Protein AF-A0A1Z8V3U0-F1 (afdb_monomer)

Radius of gyration: 18.72 Å; Cα contacts (8 Å, |Δi|>4): 314; chains: 1; bounding box: 49×32×49 Å

Nearest PDB structures (foldseek):
  6brd-assembly3_C  TM=8.486E-01  e=7.816E-11  Streptomyces venezuelae ATCC 10712
  6brd-assembly1_A  TM=8.375E-01  e=6.078E-11  Streptomyces venezuelae ATCC 10712
  5xgv-assembly1_B-2  TM=8.083E-01  e=6.473E-11  Streptomyces rugosporus
  6bza-assembly4_D  TM=8.066E-01  e=1.561E-10  Pseudomonas protegens Pf-5
  5vqb-assembly3_C  TM=7.905E-01  e=2.749E-10  Streptomyces venezuelae ATCC 10712

Sequence (160 aa):
MSNQRERIRDVLIVGSGAAGGAAAVHLAAAGHDVLLLERDAEQRIKPCGGGMAASVQQWFPFSLEPAVEQVIRRVDFSWCLEDPVIANLPGDAPFWIVRREALDQLLAEQAMNAGAERLMGLEVNSIRRSGDVWDVTATDGRRWQAKAVVIADGSGSPWP

Mean predicted aligned error: 5.41 Å

Secondary structure (DSSP, 8-state):
------PPEEEEEE--SHHHHHHHHHHHHTT--EEEE-S-SSPPPP----EEEGGGGGG-SS--GGGEEEEESEEEEEETTEEEEEEE--SS-PEEEE-HHHHHHHHHHHHHHTT-EEE-S--EEEEEEETTEEEEEETTS-EEEEEEEEE---TT----

Structure (mmCIF, N/CA/C/O backbone):
data_AF-A0A1Z8V3U0-F1
#
_entry.id   AF-A0A1Z8V3U0-F1
#
loop_
_atom_site.group_PDB
_atom_site.id
_atom_site.type_symbol
_atom_site.label_atom_id
_atom_site.label_alt_id
_atom_site.label_comp_id
_atom_site.label_asym_id
_atom_site.label_entity_id
_atom_site.label_seq_id
_atom_site.pdbx_PDB_ins_code
_atom_site.Cartn_x
_atom_site.Cartn_y
_atom_site.Cartn_z
_atom_site.occupancy
_atom_site.B_iso_or_equiv
_atom_site.auth_seq_id
_atom_site.auth_comp_id
_atom_site.auth_asym_id
_atom_site.auth_atom_id
_atom_site.pdbx_PDB_model_num
ATOM 1 N N . MET A 1 1 ? -17.510 19.767 20.436 1.00 36.50 1 MET A N 1
ATOM 2 C CA . MET A 1 1 ? -16.627 18.588 20.560 1.00 36.50 1 MET A CA 1
ATOM 3 C C . MET A 1 1 ? -17.446 17.379 20.146 1.00 36.50 1 MET A C 1
ATOM 5 O O . MET A 1 1 ? -18.257 16.906 20.930 1.00 36.50 1 MET A O 1
ATOM 9 N N . SER A 1 2 ? -17.390 17.021 18.860 1.00 36.19 2 SER A N 1
ATOM 10 C CA . SER A 1 2 ? -18.298 16.025 18.283 1.00 36.19 2 SER A CA 1
ATOM 11 C C . SER A 1 2 ? -17.866 14.621 18.689 1.00 36.19 2 SER A C 1
ATOM 13 O O . SER A 1 2 ? -16.734 14.214 18.446 1.00 36.19 2 SER A O 1
ATOM 15 N N . ASN A 1 3 ? -18.791 13.919 19.330 1.00 38.69 3 ASN A N 1
ATOM 16 C CA . ASN A 1 3 ? -18.695 12.547 19.793 1.00 38.69 3 ASN A CA 1
ATOM 17 C C . ASN A 1 3 ? -18.759 11.599 18.577 1.00 38.69 3 ASN A C 1
ATOM 19 O O . ASN A 1 3 ? -19.816 11.042 18.278 1.00 38.69 3 ASN A O 1
ATOM 23 N N . GLN A 1 4 ? -17.661 11.458 17.823 1.00 47.00 4 GLN A N 1
ATOM 24 C CA . GLN A 1 4 ? -17.529 10.360 16.864 1.00 47.00 4 GLN A CA 1
ATOM 25 C C . GLN A 1 4 ? -17.371 9.075 17.677 1.00 47.00 4 GLN A C 1
ATOM 27 O O . GLN A 1 4 ? -16.279 8.752 18.130 1.00 47.00 4 GLN A O 1
ATOM 32 N N . ARG A 1 5 ? -18.481 8.366 17.910 1.00 48.06 5 ARG A N 1
ATOM 33 C CA . ARG A 1 5 ? -18.441 6.975 18.376 1.00 48.06 5 ARG A CA 1
ATOM 34 C C . ARG A 1 5 ? -17.442 6.221 17.497 1.00 48.06 5 ARG A C 1
ATOM 36 O O . ARG A 1 5 ? -17.606 6.227 16.278 1.00 48.06 5 ARG A O 1
ATOM 43 N N . GLU A 1 6 ? -16.427 5.627 18.117 1.00 65.94 6 GLU A N 1
ATOM 44 C CA . GLU A 1 6 ? -15.419 4.779 17.475 1.00 65.94 6 GLU A CA 1
ATOM 45 C C . GLU A 1 6 ? -16.144 3.637 16.740 1.00 65.94 6 GLU A C 1
ATOM 47 O O . GLU A 1 6 ? -16.531 2.630 17.329 1.00 65.94 6 GLU A O 1
ATOM 52 N N . ARG A 1 7 ? -16.440 3.834 15.449 1.00 87.69 7 ARG A N 1
ATOM 53 C CA . ARG A 1 7 ? -17.009 2.792 14.594 1.00 87.69 7 ARG A CA 1
ATOM 54 C C . ARG A 1 7 ? -15.910 1.768 14.337 1.00 87.69 7 ARG A C 1
ATOM 56 O O . ARG A 1 7 ? -14.849 2.128 13.832 1.00 87.69 7 ARG A O 1
ATOM 63 N N . ILE A 1 8 ? -16.188 0.508 14.656 1.00 9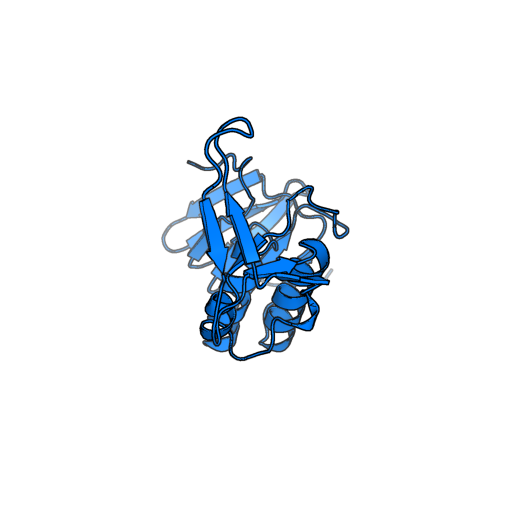5.75 8 ILE A N 1
ATOM 64 C CA . ILE A 1 8 ? -15.298 -0.610 14.339 1.00 95.75 8 ILE A CA 1
ATOM 65 C C . ILE A 1 8 ? -15.279 -0.776 12.817 1.00 95.75 8 ILE A C 1
ATOM 67 O O . ILE A 1 8 ? -16.326 -1.013 12.213 1.00 95.75 8 ILE A O 1
ATOM 71 N N . ARG A 1 9 ? -14.098 -0.638 12.210 1.00 97.44 9 ARG A N 1
ATOM 72 C CA . ARG A 1 9 ? -13.871 -0.855 10.774 1.00 97.44 9 ARG A CA 1
ATOM 73 C C . ARG A 1 9 ? -13.867 -2.348 10.455 1.00 97.44 9 ARG A C 1
ATOM 75 O O . ARG A 1 9 ? -13.550 -3.174 11.315 1.00 97.44 9 ARG A O 1
ATOM 82 N N . ASP A 1 10 ? -14.155 -2.711 9.211 1.00 98.25 10 ASP A N 1
ATOM 83 C CA . ASP A 1 10 ? -13.941 -4.092 8.779 1.00 98.25 10 ASP A CA 1
ATOM 84 C C . ASP A 1 10 ? -12.442 -4.374 8.660 1.00 98.25 10 ASP A C 1
ATOM 86 O O . ASP A 1 10 ? -11.955 -5.351 9.233 1.00 98.25 10 ASP A O 1
ATOM 90 N N . VAL A 1 11 ? -11.700 -3.481 7.995 1.00 98.56 11 VAL A N 1
ATOM 91 C CA . VAL A 1 11 ? -10.250 -3.613 7.827 1.00 98.56 11 VAL A CA 1
ATOM 92 C C . VAL A 1 11 ? -9.540 -2.282 8.052 1.00 98.56 11 VAL A C 1
ATOM 94 O O . VAL A 1 11 ? -9.904 -1.257 7.478 1.00 98.56 11 VAL A O 1
ATOM 97 N N . LEU A 1 12 ? -8.481 -2.312 8.860 1.00 98.50 12 LEU A N 1
ATOM 98 C CA . LEU A 1 12 ? -7.519 -1.220 8.968 1.00 98.50 12 LEU A CA 1
ATOM 99 C C . LEU A 1 12 ? -6.202 -1.632 8.309 1.00 98.50 12 LEU A C 1
ATOM 101 O O . LEU A 1 12 ? -5.698 -2.726 8.544 1.00 98.50 12 LEU A O 1
ATOM 105 N N . ILE A 1 13 ? -5.636 -0.760 7.485 1.00 98.62 13 ILE A N 1
ATOM 106 C CA . ILE A 1 13 ? -4.394 -1.004 6.752 1.00 98.62 13 ILE A CA 1
ATOM 107 C C . ILE A 1 13 ? -3.341 -0.014 7.245 1.00 98.62 13 ILE A C 1
ATOM 109 O O . ILE A 1 13 ? -3.558 1.196 7.205 1.00 98.62 13 ILE A O 1
ATOM 113 N N . VAL A 1 14 ? -2.203 -0.519 7.716 1.00 98.06 14 VAL A N 1
ATOM 114 C CA . VAL A 1 14 ? -1.068 0.306 8.148 1.00 98.06 14 VAL A CA 1
ATOM 115 C C . VAL A 1 14 ? -0.079 0.412 6.991 1.00 98.06 14 VAL A C 1
ATOM 117 O O . VAL A 1 14 ? 0.536 -0.582 6.618 1.00 98.06 14 VAL A O 1
ATOM 120 N N . GLY A 1 15 ? 0.069 1.612 6.437 1.00 96.69 15 GLY A N 1
ATOM 121 C CA . GLY A 1 15 ? 0.853 1.926 5.243 1.00 96.69 15 GLY A CA 1
ATOM 122 C C . GLY A 1 15 ? -0.009 2.039 3.983 1.00 96.69 15 GLY A C 1
ATOM 123 O O . GLY A 1 15 ? -0.816 1.161 3.684 1.00 96.69 15 GLY A O 1
ATOM 124 N N . SER A 1 16 ? 0.186 3.108 3.204 1.00 95.62 16 SER A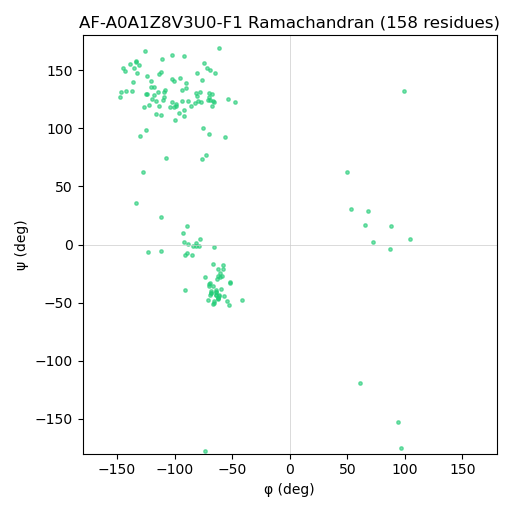 N 1
ATOM 125 C CA . SER A 1 16 ? -0.522 3.355 1.938 1.00 95.62 16 SER A CA 1
ATOM 126 C C . SER A 1 16 ? 0.387 3.271 0.706 1.00 95.62 16 SER A C 1
ATOM 128 O O . SER A 1 16 ? 0.093 3.868 -0.327 1.00 95.62 16 SER A O 1
ATOM 130 N N . GLY A 1 17 ? 1.513 2.557 0.800 1.00 94.06 17 GLY A N 1
ATOM 131 C CA . GLY A 1 17 ? 2.332 2.221 -0.371 1.00 94.06 17 GLY A CA 1
ATOM 132 C C . GLY A 1 17 ? 1.686 1.143 -1.248 1.00 94.06 17 GLY A C 1
ATOM 133 O O . GLY A 1 17 ? 0.612 0.653 -0.923 1.00 94.06 17 GLY A O 1
ATOM 134 N N . ALA A 1 18 ? 2.362 0.710 -2.316 1.00 94.25 18 ALA A N 1
ATOM 135 C CA . ALA A 1 18 ? 1.843 -0.266 -3.285 1.00 94.25 18 ALA A CA 1
ATOM 136 C C . ALA A 1 18 ? 1.071 -1.460 -2.682 1.00 94.25 18 ALA A C 1
ATOM 138 O O . ALA A 1 18 ? -0.033 -1.751 -3.129 1.00 94.25 18 ALA A O 1
ATOM 139 N N . ALA A 1 19 ? 1.608 -2.118 -1.647 1.00 95.75 19 ALA A N 1
ATOM 140 C CA . ALA A 1 19 ? 0.934 -3.246 -0.998 1.00 95.75 19 ALA A CA 1
ATOM 141 C C . ALA A 1 19 ? -0.366 -2.831 -0.282 1.00 95.75 19 ALA A C 1
ATOM 143 O O . ALA A 1 19 ? -1.410 -3.443 -0.496 1.00 95.75 19 ALA A O 1
ATOM 144 N N . GLY A 1 20 ? -0.318 -1.771 0.531 1.00 97.69 20 GLY A N 1
ATOM 145 C CA . GLY A 1 20 ? -1.483 -1.274 1.265 1.00 97.69 20 GLY A CA 1
ATOM 146 C C . GLY A 1 20 ? -2.541 -0.655 0.351 1.00 97.69 20 GLY A C 1
ATOM 147 O O . GLY A 1 20 ? -3.727 -0.922 0.516 1.00 97.69 20 GLY A O 1
ATOM 148 N N . GLY A 1 21 ? -2.116 0.098 -0.666 1.00 97.31 21 GLY A N 1
ATOM 149 C CA . GLY A 1 21 ? -2.990 0.655 -1.696 1.00 97.31 21 GLY A CA 1
ATOM 150 C C . GLY A 1 21 ? -3.691 -0.435 -2.508 1.00 97.31 21 GLY A C 1
ATOM 151 O O . GLY A 1 21 ? -4.906 -0.381 -2.668 1.00 97.31 21 GLY A O 1
ATOM 152 N N . ALA A 1 22 ? -2.962 -1.465 -2.951 1.00 97.81 22 ALA A N 1
ATOM 153 C CA . ALA A 1 22 ? -3.563 -2.602 -3.646 1.00 97.81 22 ALA A CA 1
ATOM 154 C C . ALA A 1 22 ? -4.565 -3.354 -2.753 1.00 97.81 22 ALA A C 1
ATOM 156 O O . ALA A 1 22 ? -5.691 -3.610 -3.176 1.00 97.81 22 ALA A O 1
ATOM 157 N N . ALA A 1 23 ? -4.200 -3.649 -1.500 1.00 98.38 23 ALA A N 1
ATOM 158 C CA . ALA A 1 23 ? -5.115 -4.277 -0.548 1.00 98.38 23 ALA A CA 1
ATOM 159 C C . ALA A 1 23 ? -6.388 -3.439 -0.353 1.00 98.38 23 ALA A C 1
ATOM 161 O O . ALA A 1 23 ? -7.494 -3.976 -0.401 1.00 98.38 23 ALA A O 1
ATOM 162 N N . ALA A 1 24 ? -6.246 -2.122 -0.198 1.00 98.44 24 ALA A N 1
ATOM 163 C CA . ALA A 1 24 ? -7.376 -1.225 -0.017 1.00 98.44 24 ALA A CA 1
ATOM 164 C C . ALA A 1 24 ? -8.299 -1.169 -1.233 1.00 98.44 24 ALA A C 1
ATOM 166 O O . ALA A 1 24 ? -9.511 -1.227 -1.057 1.00 98.44 24 ALA A O 1
ATOM 167 N N . VAL A 1 25 ? -7.743 -1.104 -2.448 1.00 98.00 25 VAL A N 1
ATOM 168 C CA . VAL A 1 25 ? -8.511 -1.165 -3.701 1.00 98.00 25 VAL A CA 1
ATOM 169 C C . VAL A 1 25 ? -9.417 -2.390 -3.709 1.00 98.00 25 VAL A C 1
ATOM 171 O O . VAL A 1 25 ? -10.619 -2.268 -3.928 1.00 98.00 25 VAL A O 1
ATOM 174 N N . HIS A 1 26 ? -8.854 -3.569 -3.445 1.00 98.06 26 HIS A N 1
ATOM 175 C CA . HIS A 1 26 ? -9.605 -4.818 -3.511 1.00 98.06 26 HIS A CA 1
ATOM 176 C C . HIS A 1 26 ? -10.640 -4.945 -2.396 1.00 98.06 26 HIS A C 1
ATOM 178 O O . HIS A 1 26 ? -11.772 -5.352 -2.654 1.00 98.06 26 HIS A O 1
ATOM 184 N N . LEU A 1 27 ? -10.274 -4.580 -1.167 1.00 98.44 27 LEU A N 1
ATOM 185 C CA . LEU A 1 27 ? -11.172 -4.668 -0.019 1.00 98.44 27 LEU A CA 1
ATOM 186 C C . LEU A 1 27 ? -12.330 -3.667 -0.122 1.00 98.44 27 LEU A C 1
ATOM 188 O O . LEU A 1 27 ? -13.474 -4.036 0.133 1.00 98.44 27 LEU A O 1
ATOM 192 N N . ALA A 1 28 ? -12.058 -2.433 -0.547 1.00 98.06 28 ALA A N 1
ATOM 193 C CA . ALA A 1 28 ? -13.093 -1.423 -0.743 1.00 98.06 28 ALA A CA 1
ATOM 194 C C . ALA A 1 28 ? -14.012 -1.785 -1.919 1.00 98.06 28 ALA A C 1
ATOM 196 O O . ALA A 1 28 ? -15.230 -1.721 -1.781 1.00 98.06 28 ALA A O 1
ATOM 197 N N . ALA A 1 29 ? -13.461 -2.276 -3.037 1.00 96.31 29 ALA A N 1
ATOM 198 C CA . ALA A 1 29 ? -14.262 -2.756 -4.167 1.00 96.31 29 ALA A CA 1
ATOM 199 C C . ALA A 1 29 ? -15.154 -3.961 -3.808 1.00 96.31 29 ALA A C 1
ATOM 201 O O . ALA A 1 29 ? -16.216 -4.138 -4.400 1.00 96.31 29 ALA A O 1
ATOM 202 N N . ALA A 1 30 ? -14.753 -4.769 -2.821 1.00 97.44 30 ALA A N 1
ATOM 203 C CA . ALA A 1 30 ? -15.573 -5.841 -2.258 1.00 97.44 30 ALA A CA 1
ATOM 204 C C . ALA A 1 30 ?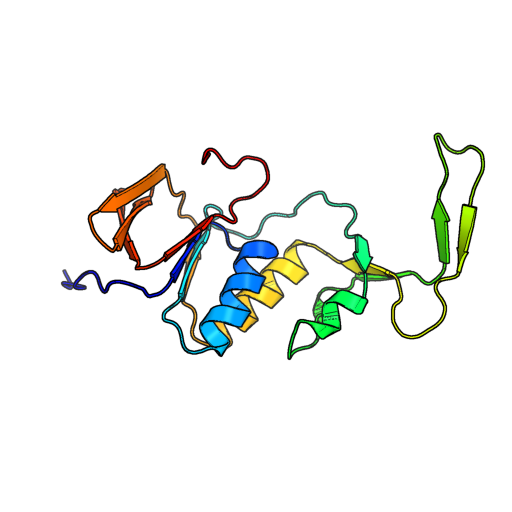 -16.644 -5.348 -1.258 1.00 97.44 30 ALA A C 1
ATOM 206 O O . ALA A 1 30 ? -17.427 -6.153 -0.756 1.00 97.44 30 ALA A O 1
ATOM 207 N N . GLY A 1 31 ? -16.707 -4.041 -0.979 1.00 97.62 31 GLY A N 1
ATOM 208 C CA . GLY A 1 31 ? -17.713 -3.416 -0.119 1.00 97.62 31 GLY A CA 1
ATOM 209 C C . GLY A 1 31 ? -17.363 -3.373 1.371 1.00 97.62 31 GLY A C 1
ATOM 210 O O . GLY A 1 31 ? -18.259 -3.157 2.186 1.00 97.62 31 GLY A O 1
ATOM 211 N N . HIS A 1 32 ? -16.099 -3.588 1.748 1.00 98.44 32 HIS A N 1
ATOM 212 C CA . HIS A 1 32 ? -15.662 -3.494 3.145 1.00 98.44 32 HIS A CA 1
ATOM 213 C C . HIS A 1 32 ? -15.423 -2.042 3.589 1.00 98.44 32 HIS A C 1
ATOM 215 O O . HIS A 1 32 ? -14.952 -1.215 2.808 1.00 98.44 32 HIS A O 1
ATOM 221 N N . ASP A 1 33 ? -15.675 -1.743 4.870 1.00 98.19 33 ASP A N 1
ATOM 222 C CA . ASP A 1 33 ? -15.270 -0.470 5.489 1.00 98.19 33 ASP A CA 1
ATOM 223 C C . ASP A 1 33 ? -13.754 -0.476 5.763 1.00 98.19 33 ASP A C 1
ATOM 225 O O . ASP A 1 33 ? -13.288 -1.091 6.732 1.00 98.19 33 ASP A O 1
ATOM 229 N N . VAL A 1 34 ? -12.994 0.185 4.882 1.00 98.62 34 VAL A N 1
ATOM 230 C CA . VAL A 1 34 ? -11.523 0.194 4.868 1.00 98.62 34 VAL A CA 1
ATOM 231 C C . VAL A 1 34 ? -10.967 1.548 5.304 1.00 98.62 34 VAL A C 1
ATOM 233 O O . VAL A 1 34 ? -11.331 2.589 4.756 1.00 98.62 34 VAL A O 1
ATOM 236 N N . LEU A 1 35 ? -10.011 1.522 6.235 1.00 98.31 35 LEU A N 1
ATOM 237 C CA . LEU A 1 35 ? -9.233 2.689 6.655 1.00 98.31 35 LEU A CA 1
ATOM 238 C C . LEU A 1 35 ? -7.732 2.450 6.446 1.00 98.31 35 LEU A C 1
ATOM 240 O O . LEU A 1 35 ? -7.169 1.552 7.068 1.00 98.31 35 LEU A O 1
ATOM 244 N N . LEU A 1 36 ? -7.071 3.275 5.631 1.00 98.19 36 LEU A N 1
ATOM 245 C CA . LEU A 1 36 ? -5.610 3.315 5.523 1.00 98.19 36 LEU A CA 1
ATOM 246 C C . LEU A 1 36 ? -5.019 4.378 6.455 1.00 98.19 36 LEU A C 1
ATOM 248 O O . LEU A 1 36 ? -5.457 5.531 6.439 1.00 98.19 36 LEU A O 1
ATOM 252 N N . LEU A 1 37 ? -3.975 4.009 7.194 1.00 97.75 37 LEU A N 1
ATOM 253 C CA . LEU A 1 37 ? -3.154 4.917 7.993 1.00 97.75 37 LEU A CA 1
ATOM 254 C C . LEU A 1 37 ? -1.744 4.986 7.402 1.00 97.75 37 LEU A C 1
ATOM 256 O O . LEU A 1 37 ? -1.053 3.973 7.345 1.00 97.75 37 LEU A O 1
ATOM 260 N N . GLU A 1 38 ? -1.309 6.166 6.974 1.00 96.38 38 GLU A N 1
ATOM 261 C CA . GLU A 1 38 ? 0.029 6.404 6.427 1.00 96.38 38 GLU A CA 1
ATOM 262 C C . GLU A 1 38 ? 0.821 7.328 7.351 1.00 96.38 38 GLU A C 1
ATOM 264 O O . GLU A 1 38 ? 0.323 8.384 7.745 1.00 96.38 38 GLU A O 1
ATOM 269 N N . ARG A 1 39 ? 2.060 6.942 7.682 1.00 95.62 39 ARG A N 1
ATOM 270 C CA . ARG A 1 39 ? 2.928 7.707 8.586 1.00 95.62 39 ARG A CA 1
ATOM 271 C C . ARG A 1 39 ? 3.383 9.015 7.958 1.00 95.62 39 ARG A C 1
ATOM 273 O O . ARG A 1 39 ? 3.557 10.008 8.658 1.00 95.62 39 ARG A O 1
ATOM 280 N N . ASP A 1 40 ? 3.559 9.016 6.644 1.00 93.31 40 ASP A N 1
ATOM 281 C CA . ASP A 1 40 ? 4.029 10.181 5.918 1.00 93.31 40 ASP A CA 1
ATOM 282 C C . ASP A 1 40 ? 2.897 11.189 5.735 1.00 93.31 40 ASP A C 1
ATOM 284 O O . ASP A 1 40 ? 1.787 10.836 5.344 1.00 93.31 40 ASP A O 1
ATOM 288 N N . ALA A 1 41 ? 3.156 12.460 6.046 1.00 91.88 41 ALA A N 1
ATOM 289 C CA . ALA A 1 41 ? 2.183 13.534 5.827 1.00 91.88 41 ALA A CA 1
ATOM 290 C C . ALA A 1 41 ? 2.048 13.889 4.338 1.00 91.88 41 ALA A C 1
ATOM 292 O O . ALA A 1 41 ? 0.990 14.320 3.885 1.00 91.88 41 ALA A O 1
ATOM 293 N N . GLU A 1 42 ? 3.123 13.673 3.584 1.00 87.31 42 GLU A N 1
ATOM 294 C CA . GLU A 1 42 ? 3.233 13.949 2.160 1.00 87.31 42 GLU A CA 1
ATOM 295 C C . GLU A 1 42 ? 3.861 12.756 1.454 1.00 87.31 42 GLU A C 1
ATOM 297 O O . GLU A 1 42 ? 4.584 11.954 2.050 1.00 87.31 42 GLU A O 1
ATOM 302 N N . GLN A 1 43 ? 3.602 12.639 0.158 1.00 79.06 43 GLN A N 1
ATOM 303 C CA . GLN A 1 43 ? 4.152 11.545 -0.612 1.00 79.06 43 GLN A CA 1
ATOM 304 C C . GLN A 1 43 ? 5.666 11.694 -0.776 1.00 79.06 43 GLN A C 1
ATOM 306 O O . GLN A 1 43 ? 6.160 12.697 -1.287 1.00 79.06 43 GLN A O 1
ATOM 311 N N . ARG A 1 44 ? 6.411 10.667 -0.359 1.00 79.50 44 ARG A N 1
ATOM 312 C CA . ARG A 1 44 ? 7.869 10.632 -0.492 1.00 79.50 44 ARG A CA 1
ATOM 313 C C . ARG A 1 44 ? 8.296 9.885 -1.748 1.00 79.50 44 ARG A C 1
ATOM 315 O O . ARG A 1 44 ? 7.726 8.850 -2.092 1.00 79.50 44 ARG A O 1
ATOM 322 N N . ILE A 1 45 ? 9.357 10.381 -2.382 1.00 79.00 45 ILE A N 1
ATOM 323 C CA . ILE A 1 45 ? 10.057 9.657 -3.445 1.00 79.00 45 ILE A CA 1
ATOM 324 C C . ILE A 1 45 ? 10.712 8.427 -2.817 1.00 79.00 45 ILE A C 1
ATOM 326 O O . ILE A 1 45 ? 11.499 8.539 -1.873 1.00 79.00 45 ILE A O 1
ATOM 330 N N . LYS A 1 46 ? 10.390 7.243 -3.340 1.00 75.06 46 LYS A N 1
ATOM 331 C CA . LYS A 1 46 ? 10.993 5.981 -2.898 1.00 75.06 46 LYS A CA 1
ATOM 332 C C . LYS A 1 46 ? 12.103 5.589 -3.879 1.00 75.06 46 LYS A C 1
ATOM 334 O O . LYS A 1 46 ? 11.791 5.391 -5.053 1.00 75.06 46 LYS A O 1
ATOM 339 N N . PRO A 1 47 ? 13.368 5.430 -3.436 1.00 69.62 47 PRO A N 1
ATOM 340 C CA . PRO A 1 47 ? 14.501 5.120 -4.312 1.00 69.62 47 PRO A CA 1
ATOM 341 C C . PRO A 1 47 ? 14.483 3.642 -4.732 1.00 69.62 47 PRO A C 1
ATOM 343 O O . PRO A 1 47 ? 15.245 2.815 -4.242 1.00 69.62 47 PRO A O 1
ATOM 346 N N . CYS A 1 48 ? 13.560 3.290 -5.620 1.00 72.38 48 CYS A N 1
ATOM 347 C CA . CYS A 1 48 ? 13.432 1.972 -6.230 1.00 72.38 48 CYS A CA 1
ATOM 348 C C . CYS A 1 48 ? 13.767 2.082 -7.720 1.00 72.38 48 CYS A C 1
ATOM 350 O O . CYS A 1 48 ? 13.449 3.090 -8.342 1.00 72.38 48 CYS A O 1
ATOM 352 N N . GLY A 1 49 ? 14.333 1.028 -8.317 1.00 71.75 49 GLY A N 1
ATOM 353 C CA . GLY A 1 49 ? 14.577 0.972 -9.765 1.00 71.75 49 GLY A CA 1
ATOM 354 C C . GLY A 1 49 ? 13.305 0.943 -10.628 1.00 71.75 49 GLY A C 1
ATOM 355 O O . GLY A 1 49 ? 13.407 0.896 -11.847 1.00 71.75 49 GLY A O 1
ATOM 356 N N . GLY A 1 50 ? 12.113 0.925 -10.018 1.00 88.38 50 GLY A N 1
ATOM 357 C CA . GLY A 1 50 ? 10.830 1.065 -10.714 1.00 88.38 50 GLY A CA 1
ATOM 358 C C . GLY A 1 50 ? 10.407 -0.143 -11.550 1.00 88.38 50 GLY A C 1
ATOM 359 O O . GLY A 1 50 ? 9.363 -0.098 -12.187 1.00 88.38 50 GLY A O 1
ATOM 360 N N . GLY A 1 51 ? 11.183 -1.224 -11.561 1.00 91.38 51 GLY A N 1
ATOM 361 C CA . GLY A 1 51 ? 10.887 -2.394 -12.375 1.00 91.38 51 GLY A CA 1
ATOM 362 C C . GLY A 1 51 ? 9.611 -3.120 -11.945 1.00 91.38 51 GLY A C 1
ATOM 363 O O . GLY A 1 51 ? 9.508 -3.572 -10.805 1.00 91.38 51 GLY A O 1
ATOM 364 N N . MET A 1 52 ? 8.659 -3.266 -12.863 1.00 92.38 52 MET A N 1
ATOM 365 C CA . MET A 1 52 ? 7.393 -3.962 -12.645 1.00 92.38 52 MET A CA 1
ATOM 366 C C . MET A 1 52 ? 6.999 -4.748 -13.897 1.00 92.38 52 MET A C 1
ATOM 368 O O . MET A 1 52 ? 7.010 -4.217 -15.003 1.00 92.38 52 MET A O 1
ATOM 372 N N . ALA A 1 53 ? 6.615 -6.016 -13.749 1.00 90.69 53 ALA A N 1
ATOM 373 C CA . ALA A 1 53 ? 6.077 -6.781 -14.873 1.00 90.69 53 ALA A CA 1
ATOM 374 C C . ALA A 1 53 ? 4.707 -6.215 -15.290 1.00 90.69 53 ALA A C 1
ATOM 376 O O . ALA A 1 53 ? 3.822 -6.083 -14.442 1.00 90.69 53 ALA A O 1
ATOM 377 N N . ALA A 1 54 ? 4.494 -5.938 -16.582 1.00 92.00 54 ALA A N 1
ATOM 378 C CA . ALA A 1 54 ? 3.206 -5.429 -17.072 1.00 92.00 54 ALA A CA 1
ATOM 379 C C . ALA A 1 54 ? 2.043 -6.395 -16.803 1.00 92.00 54 ALA A C 1
ATOM 381 O O . ALA A 1 54 ? 0.901 -5.969 -16.652 1.00 92.00 54 ALA A O 1
ATOM 382 N N . SER A 1 55 ? 2.328 -7.694 -16.653 1.00 91.94 55 SER A N 1
ATOM 383 C CA . SER A 1 55 ? 1.336 -8.706 -16.281 1.00 91.94 55 SER A CA 1
ATOM 384 C C . SER A 1 55 ? 0.634 -8.413 -14.952 1.00 91.94 55 SER A C 1
ATOM 386 O O . SER A 1 55 ? -0.431 -8.972 -14.712 1.00 91.94 55 SER A O 1
ATOM 388 N N . VAL A 1 56 ? 1.179 -7.543 -14.092 1.00 93.44 56 VAL A N 1
ATOM 389 C CA . VAL A 1 56 ? 0.505 -7.092 -12.864 1.00 93.44 56 VAL A CA 1
ATOM 390 C C . VAL A 1 56 ? -0.822 -6.382 -13.167 1.00 93.44 56 VAL A C 1
ATOM 392 O O . VAL A 1 56 ? -1.749 -6.486 -12.369 1.00 93.44 56 VAL A O 1
ATOM 395 N N . GLN A 1 57 ? -0.960 -5.749 -14.338 1.00 94.56 57 GLN A N 1
ATOM 396 C CA . GLN A 1 57 ? -2.193 -5.094 -14.790 1.00 94.56 57 GLN A CA 1
ATOM 397 C C . GLN A 1 57 ? -3.427 -6.003 -14.707 1.00 94.56 57 GLN A C 1
ATOM 399 O O . GLN A 1 57 ? -4.515 -5.519 -14.410 1.00 94.56 57 GLN A O 1
ATOM 404 N N . GLN A 1 58 ? -3.275 -7.316 -14.923 1.00 94.50 58 GLN A N 1
ATOM 405 C CA . GLN A 1 58 ? -4.399 -8.263 -14.909 1.00 94.50 58 GLN A CA 1
ATOM 406 C C . GLN A 1 58 ? -5.108 -8.347 -13.548 1.00 94.50 58 GLN A C 1
ATOM 408 O O . GLN A 1 58 ? -6.251 -8.788 -13.477 1.00 94.50 58 GLN A O 1
ATOM 413 N N . TRP A 1 59 ? -4.430 -7.938 -12.472 1.00 95.62 59 TRP A N 1
ATOM 414 C CA . TRP A 1 59 ? -4.983 -7.953 -11.122 1.00 95.62 59 TRP A CA 1
ATOM 415 C C . TRP A 1 59 ? -5.798 -6.705 -10.803 1.00 95.62 59 TRP A C 1
ATOM 417 O O . TRP A 1 59 ? -6.461 -6.686 -9.778 1.00 95.62 59 TRP A O 1
ATOM 427 N N . PHE A 1 60 ? -5.791 -5.678 -11.656 1.00 95.94 60 PHE A N 1
ATOM 428 C CA . PHE A 1 60 ? -6.473 -4.416 -11.383 1.00 95.94 60 PHE A CA 1
ATOM 429 C C . PHE A 1 60 ? -7.573 -4.145 -12.415 1.00 95.94 60 PHE A C 1
ATOM 431 O O . PHE A 1 60 ? -7.334 -4.274 -13.616 1.00 95.94 60 PHE A O 1
ATOM 438 N N . PRO A 1 61 ? -8.772 -3.713 -11.980 1.00 93.50 61 PRO A N 1
ATOM 439 C CA . PRO A 1 61 ? -9.876 -3.384 -12.885 1.00 93.50 61 PRO A CA 1
ATOM 440 C C . PRO A 1 61 ? -9.721 -2.007 -13.560 1.00 93.50 61 PRO A C 1
ATOM 442 O O . PRO A 1 61 ? -10.623 -1.558 -14.263 1.00 93.50 61 PRO A O 1
ATOM 445 N N . PHE A 1 62 ? -8.600 -1.319 -13.338 1.00 95.81 62 PHE A N 1
ATOM 446 C CA . PHE A 1 62 ? -8.261 -0.014 -13.904 1.00 95.81 62 PHE A CA 1
ATOM 447 C C . PHE A 1 62 ? -6.828 -0.026 -14.434 1.00 95.81 62 PHE A C 1
ATOM 449 O O . PHE A 1 62 ? -6.006 -0.830 -13.999 1.00 95.81 62 PHE A O 1
ATOM 456 N N . SER A 1 63 ? -6.517 0.891 -15.352 1.00 96.19 63 SER A N 1
ATOM 457 C CA . SER A 1 63 ? 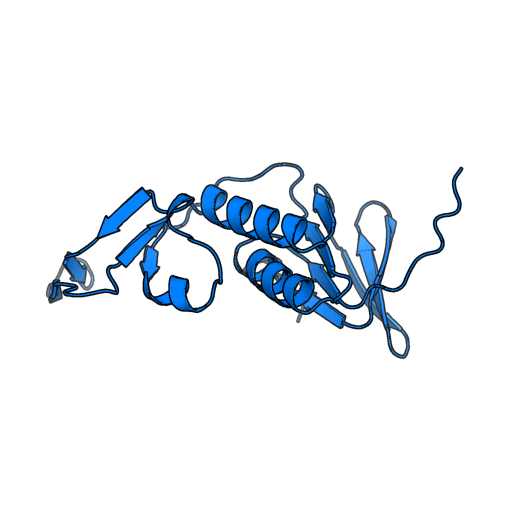-5.180 0.990 -15.942 1.00 96.19 63 SER A CA 1
ATOM 458 C C . SER A 1 63 ? -4.142 1.493 -14.933 1.00 96.19 63 SER A C 1
ATOM 460 O O . SER A 1 63 ? -4.343 2.519 -14.285 1.00 96.19 63 SER A O 1
ATOM 462 N N . LEU A 1 64 ? -3.017 0.783 -14.843 1.00 96.38 64 LEU A N 1
ATOM 463 C CA . LEU A 1 64 ? -1.803 1.177 -14.126 1.00 96.38 64 LEU A CA 1
ATOM 464 C C . LEU A 1 64 ? -0.838 1.987 -15.004 1.00 96.38 64 LEU A C 1
ATOM 466 O O . LEU A 1 64 ? 0.140 2.531 -14.491 1.00 96.38 64 LEU A O 1
ATOM 470 N N . GLU A 1 65 ? -1.114 2.103 -16.307 1.00 94.56 65 GLU A N 1
ATOM 471 C CA . GLU A 1 65 ? -0.296 2.867 -17.257 1.00 94.56 65 GLU A CA 1
ATOM 472 C C . GLU A 1 65 ? -0.005 4.315 -16.830 1.00 94.56 65 GLU A C 1
ATOM 474 O O . GLU A 1 65 ? 1.107 4.768 -17.099 1.00 94.56 65 GLU A O 1
ATOM 479 N N . PRO A 1 66 ? -0.890 5.045 -16.110 1.00 95.81 66 PRO A N 1
ATOM 480 C CA . PRO A 1 66 ? -0.562 6.388 -15.625 1.00 95.81 66 PRO A CA 1
ATOM 481 C C . PRO A 1 66 ? 0.677 6.458 -14.715 1.00 95.81 66 PRO A C 1
ATOM 483 O O . PRO A 1 66 ? 1.275 7.523 -14.579 1.00 95.81 66 PRO A O 1
ATOM 486 N N . ALA A 1 67 ? 1.077 5.342 -14.094 1.00 94.62 67 ALA A N 1
ATOM 487 C CA . ALA A 1 67 ? 2.285 5.259 -13.274 1.00 94.62 67 ALA A CA 1
ATOM 488 C C . ALA A 1 67 ? 3.539 4.825 -14.060 1.00 94.62 67 ALA A C 1
ATOM 490 O O . ALA A 1 67 ? 4.646 4.859 -13.512 1.00 94.62 67 ALA A O 1
ATOM 491 N N . VAL A 1 68 ? 3.384 4.404 -15.319 1.00 94.56 68 VAL A N 1
ATOM 492 C CA . VAL A 1 68 ? 4.464 3.887 -16.167 1.00 94.56 68 VAL A CA 1
ATOM 493 C C . VAL A 1 68 ? 5.234 5.042 -16.796 1.00 94.56 68 VAL A C 1
ATOM 495 O O . VAL A 1 68 ? 4.686 5.859 -17.528 1.00 94.56 68 VAL A O 1
ATOM 498 N N . GLU A 1 69 ? 6.536 5.090 -16.533 1.00 93.50 69 GLU A N 1
ATOM 499 C CA . GLU A 1 69 ? 7.450 6.049 -17.149 1.00 93.50 69 GLU A CA 1
ATOM 500 C C . GLU A 1 69 ? 8.066 5.496 -18.437 1.00 93.50 69 GLU A C 1
ATOM 502 O O . GLU A 1 69 ? 8.212 6.227 -19.416 1.00 93.50 69 GLU A O 1
ATOM 507 N N . GLN A 1 70 ? 8.413 4.204 -18.461 1.00 92.94 70 GLN A N 1
ATOM 508 C CA . GLN A 1 70 ? 8.998 3.560 -19.639 1.00 92.94 70 GLN A CA 1
ATOM 509 C C . GLN A 1 70 ? 8.509 2.125 -19.819 1.00 92.94 70 GLN A C 1
ATOM 511 O O . GLN A 1 70 ? 8.262 1.400 -18.856 1.00 92.94 70 GLN A O 1
ATOM 516 N N . VAL A 1 71 ? 8.442 1.692 -21.079 1.00 92.8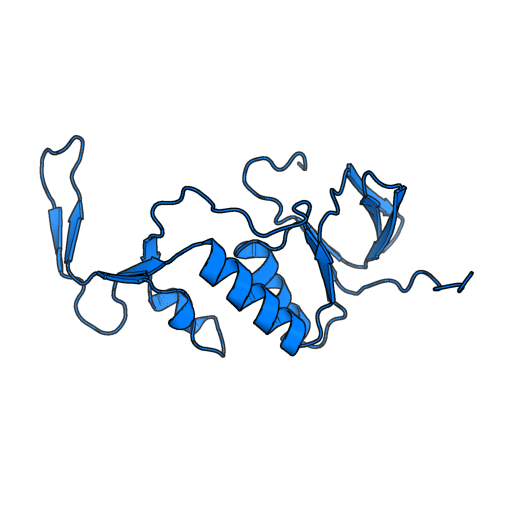1 71 VAL A N 1
ATOM 517 C CA . VAL A 1 71 ? 8.128 0.312 -21.466 1.00 92.81 71 VAL A CA 1
ATOM 518 C C . VAL A 1 71 ? 9.371 -0.333 -22.070 1.00 92.81 71 VAL A C 1
ATOM 520 O O . VAL A 1 71 ? 9.803 0.016 -23.170 1.00 92.81 71 VAL A O 1
ATOM 523 N N . ILE A 1 72 ? 9.926 -1.302 -21.356 1.00 91.94 72 ILE A N 1
ATOM 524 C CA . ILE A 1 72 ? 11.125 -2.055 -21.702 1.00 91.94 72 ILE A CA 1
ATOM 525 C C . ILE A 1 72 ? 10.727 -3.342 -22.426 1.00 91.94 72 ILE A C 1
ATOM 527 O O . ILE A 1 72 ? 9.964 -4.166 -21.920 1.00 91.94 72 ILE A O 1
ATOM 531 N N . ARG A 1 73 ? 11.264 -3.520 -23.636 1.00 91.00 73 ARG A N 1
ATOM 532 C CA . ARG A 1 73 ? 11.003 -4.688 -24.502 1.00 91.00 73 ARG A CA 1
ATOM 533 C C . ARG A 1 73 ? 12.212 -5.600 -24.684 1.00 91.00 73 ARG A C 1
ATOM 535 O O . ARG A 1 73 ? 12.110 -6.647 -25.313 1.00 91.00 73 ARG A O 1
ATOM 542 N N . ARG A 1 74 ? 13.360 -5.195 -24.153 1.00 90.62 74 ARG A N 1
ATOM 543 C CA . ARG A 1 74 ? 14.603 -5.955 -24.181 1.00 90.62 74 ARG A CA 1
ATOM 544 C C . ARG A 1 74 ? 15.360 -5.668 -22.899 1.00 90.62 74 ARG A C 1
ATOM 546 O O . ARG A 1 74 ? 15.511 -4.506 -22.534 1.00 90.62 74 ARG A O 1
ATOM 553 N N . VAL A 1 75 ? 15.808 -6.723 -22.243 1.00 89.44 75 VAL A N 1
ATOM 554 C CA . VAL A 1 75 ? 16.565 -6.666 -20.996 1.00 89.44 75 VAL A CA 1
ATOM 555 C C . VAL A 1 75 ? 17.885 -7.398 -21.184 1.00 89.44 75 VAL A C 1
ATOM 557 O O . VAL A 1 75 ? 17.969 -8.371 -21.936 1.00 89.44 75 VAL A O 1
ATOM 560 N N . ASP A 1 76 ? 18.911 -6.882 -20.525 1.00 91.81 76 ASP A N 1
ATOM 561 C CA . ASP A 1 76 ? 20.236 -7.479 -20.451 1.00 91.81 76 ASP A CA 1
ATOM 562 C C . ASP A 1 76 ? 20.487 -7.830 -18.984 1.00 91.81 76 ASP A C 1
ATOM 564 O O . ASP A 1 76 ? 20.532 -6.942 -18.128 1.00 91.81 76 ASP A O 1
ATOM 568 N N . PHE A 1 77 ? 20.552 -9.125 -18.686 1.00 89.31 77 PHE A N 1
ATOM 569 C CA . PHE A 1 77 ? 20.898 -9.622 -17.363 1.00 89.31 77 PHE A CA 1
ATOM 570 C C . PHE A 1 77 ? 22.342 -10.095 -17.386 1.00 89.31 77 PHE A C 1
ATOM 572 O O . PHE A 1 77 ? 22.680 -10.995 -18.144 1.00 89.31 77 PHE A O 1
ATOM 579 N N . SER A 1 78 ? 23.177 -9.539 -16.520 1.00 93.31 78 SER A N 1
ATOM 580 C CA . SER A 1 78 ? 24.566 -9.965 -16.357 1.00 93.31 78 SER A CA 1
ATOM 581 C C . SER A 1 78 ? 24.884 -10.176 -14.883 1.00 93.31 78 SER A C 1
ATOM 583 O O . SER A 1 78 ? 24.264 -9.571 -14.001 1.00 93.31 78 SER A O 1
ATOM 585 N N . TRP A 1 79 ? 25.867 -11.026 -14.607 1.00 91.62 79 TRP A N 1
ATOM 586 C CA . TRP A 1 79 ? 26.442 -11.174 -13.275 1.00 91.62 79 TRP A CA 1
ATOM 587 C C . TRP A 1 79 ? 27.757 -10.406 -13.229 1.00 91.62 79 TRP A C 1
ATOM 589 O O . TRP A 1 79 ? 28.665 -10.703 -13.993 1.00 91.62 79 TRP A O 1
ATOM 599 N N . CYS A 1 80 ? 27.870 -9.394 -12.364 1.00 93.19 80 CYS A N 1
ATOM 600 C CA . CYS A 1 80 ? 29.070 -8.545 -12.289 1.00 93.19 80 CYS A CA 1
ATOM 601 C C . CYS A 1 80 ? 29.491 -7.920 -13.640 1.00 93.19 80 CYS A C 1
ATOM 603 O O . CYS A 1 80 ? 30.669 -7.645 -13.838 1.00 93.19 80 CYS A O 1
ATOM 605 N N . LEU A 1 81 ? 28.530 -7.653 -14.539 1.00 90.25 81 LEU A N 1
ATOM 606 C CA . LEU A 1 81 ? 28.762 -7.190 -15.920 1.00 90.25 81 LEU A CA 1
ATOM 607 C C . LEU A 1 81 ? 29.469 -8.215 -16.829 1.00 90.25 81 LEU A C 1
ATOM 609 O O . LEU A 1 81 ? 29.952 -7.862 -17.904 1.00 90.25 81 LEU A O 1
ATOM 61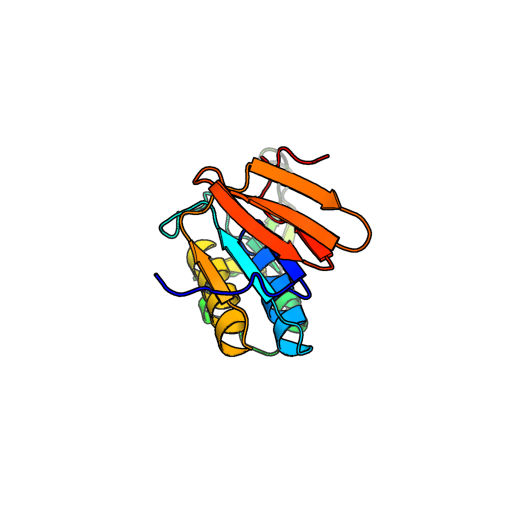3 N N .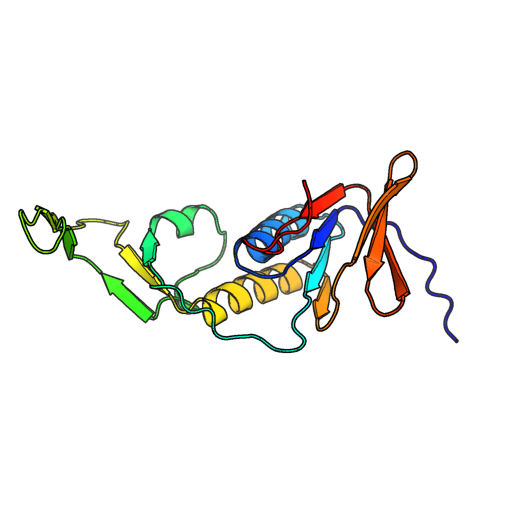 GLU A 1 82 ? 29.489 -9.482 -16.425 1.00 92.38 82 GLU A N 1
ATOM 614 C CA . GLU A 1 82 ? 29.981 -10.623 -17.192 1.00 92.38 82 GLU A CA 1
ATOM 615 C C . GLU A 1 82 ? 28.814 -11.546 -17.592 1.00 92.38 82 GLU A C 1
ATOM 617 O O . GLU A 1 82 ? 27.733 -11.499 -16.997 1.00 92.38 82 GLU A O 1
ATOM 622 N N . ASP A 1 83 ? 29.044 -12.371 -18.621 1.00 90.38 83 ASP A N 1
ATOM 623 C CA . ASP A 1 83 ? 28.111 -13.391 -19.137 1.00 90.38 83 ASP A CA 1
ATOM 624 C C . ASP A 1 83 ? 26.672 -12.877 -19.397 1.00 90.38 83 ASP A C 1
ATOM 626 O O . ASP A 1 83 ? 25.720 -13.302 -18.737 1.00 90.38 83 ASP A O 1
ATOM 630 N N . PRO A 1 84 ? 26.481 -11.910 -20.322 1.00 91.19 84 PRO A N 1
ATOM 631 C CA . PRO A 1 84 ? 25.180 -11.288 -20.526 1.00 91.19 84 PRO A CA 1
ATOM 632 C C . PRO A 1 84 ? 24.175 -12.249 -21.169 1.00 91.19 84 PRO A C 1
ATOM 634 O O . PRO A 1 84 ? 24.376 -12.771 -22.270 1.00 91.19 84 PRO A O 1
ATOM 637 N N . VAL A 1 85 ? 23.023 -12.390 -20.519 1.00 91.62 85 VAL A N 1
ATOM 638 C CA . VAL A 1 85 ? 21.829 -13.032 -21.060 1.00 91.62 85 VAL A CA 1
ATOM 639 C C . VAL A 1 85 ? 20.877 -11.950 -21.549 1.00 91.62 85 VAL A C 1
ATOM 641 O O . VAL A 1 85 ? 20.215 -11.253 -20.777 1.00 91.62 85 VAL A O 1
ATOM 644 N N . ILE A 1 86 ? 20.782 -11.837 -22.871 1.00 90.81 86 ILE A N 1
ATOM 645 C CA . ILE A 1 86 ? 19.897 -10.880 -23.527 1.00 90.81 86 ILE A CA 1
ATOM 646 C C . ILE A 1 86 ? 18.556 -11.552 -23.796 1.00 90.81 86 ILE A C 1
ATOM 648 O O . ILE A 1 86 ? 18.460 -12.463 -24.620 1.00 90.81 86 ILE A O 1
ATOM 652 N N . ALA A 1 87 ? 17.505 -11.051 -23.154 1.00 86.81 87 ALA A N 1
ATOM 653 C CA . ALA A 1 87 ? 16.141 -11.489 -23.404 1.00 86.81 87 ALA A CA 1
ATOM 654 C C . ALA A 1 87 ? 15.354 -10.382 -24.109 1.00 86.81 87 ALA A C 1
ATOM 656 O O . ALA A 1 87 ? 15.227 -9.257 -23.620 1.00 86.81 87 ALA A O 1
ATOM 657 N N . ASN A 1 88 ? 14.786 -10.715 -25.266 1.00 87.56 88 ASN A N 1
ATOM 658 C CA . ASN A 1 88 ? 13.673 -9.942 -25.799 1.00 87.56 88 ASN A CA 1
ATOM 659 C C . ASN A 1 88 ? 12.420 -10.319 -25.003 1.00 87.56 88 ASN A C 1
ATOM 661 O O . ASN A 1 88 ? 12.222 -11.488 -24.680 1.00 87.56 88 ASN A O 1
ATOM 665 N N . LEU A 1 89 ? 11.571 -9.337 -24.723 1.00 83.31 89 LEU A N 1
ATOM 666 C CA . LEU A 1 89 ? 10.279 -9.503 -24.061 1.00 83.31 89 LEU A CA 1
ATOM 667 C C . LEU A 1 89 ? 9.167 -9.299 -25.108 1.00 83.31 89 LEU A C 1
ATOM 669 O O . LEU A 1 89 ? 8.580 -8.215 -25.170 1.00 83.31 89 LEU A O 1
ATOM 673 N N . PRO A 1 90 ? 8.939 -10.271 -26.017 1.00 66.25 90 PRO A N 1
ATOM 674 C CA . PRO A 1 90 ? 7.896 -10.174 -27.032 1.00 66.25 90 PRO A CA 1
ATOM 675 C C . PRO A 1 90 ? 6.494 -10.333 -26.416 1.00 66.25 90 PRO A C 1
ATOM 677 O O . PRO A 1 90 ? 6.320 -11.051 -25.434 1.00 66.25 90 PRO A O 1
ATOM 680 N N . GLY A 1 91 ? 5.484 -9.720 -27.042 1.00 67.25 91 GLY A N 1
ATOM 681 C CA . GLY A 1 91 ? 4.066 -9.919 -26.703 1.00 67.25 91 GLY A CA 1
ATOM 682 C C . GLY A 1 91 ? 3.469 -8.902 -25.719 1.00 67.25 91 GLY A C 1
ATOM 683 O O . GLY A 1 91 ? 3.908 -7.754 -25.653 1.00 67.25 91 GLY A O 1
ATOM 684 N N . ASP A 1 92 ? 2.445 -9.348 -24.981 1.00 65.38 92 ASP A N 1
ATOM 685 C CA . ASP A 1 92 ? 1.501 -8.510 -24.214 1.00 65.38 92 ASP A CA 1
ATOM 686 C C . ASP A 1 92 ? 1.948 -8.186 -22.775 1.00 65.38 92 ASP A C 1
ATOM 688 O O . ASP A 1 92 ? 1.241 -7.506 -22.033 1.00 65.38 92 ASP A O 1
ATOM 692 N N . ALA A 1 93 ? 3.125 -8.665 -22.361 1.00 71.75 93 ALA A N 1
ATOM 693 C CA . ALA A 1 93 ? 3.658 -8.473 -21.011 1.00 71.75 93 ALA A CA 1
ATOM 694 C C . ALA A 1 93 ? 5.089 -7.895 -21.026 1.00 71.75 93 ALA A C 1
ATOM 696 O O . ALA A 1 93 ? 6.022 -8.554 -20.558 1.00 71.75 93 ALA A O 1
ATOM 697 N N . PRO A 1 94 ? 5.298 -6.675 -21.565 1.00 85.06 94 PRO A N 1
ATOM 698 C CA . PRO A 1 94 ? 6.587 -5.997 -21.465 1.00 85.06 94 PRO A CA 1
ATOM 699 C C . PRO A 1 94 ? 6.962 -5.722 -20.001 1.00 85.06 94 PRO A C 1
ATOM 701 O O . PRO A 1 94 ? 6.153 -5.850 -19.080 1.00 85.06 94 PRO A O 1
ATOM 704 N N . PHE A 1 95 ? 8.203 -5.311 -19.768 1.00 90.81 95 PHE A N 1
ATOM 705 C CA . PHE A 1 95 ? 8.612 -4.840 -18.450 1.00 90.81 95 PHE A CA 1
ATOM 706 C C . PHE A 1 95 ? 8.388 -3.330 -18.365 1.00 90.81 95 PHE A C 1
ATOM 708 O O . PHE A 1 95 ? 8.704 -2.597 -19.298 1.00 90.81 95 PHE A O 1
ATOM 715 N N . TRP A 1 96 ? 7.808 -2.848 -17.278 1.00 93.50 96 TRP A N 1
ATOM 716 C CA . TRP A 1 96 ? 7.580 -1.428 -17.044 1.00 93.50 96 TRP A CA 1
ATOM 717 C C . TRP A 1 96 ? 8.615 -0.881 -16.073 1.00 93.50 96 TRP A C 1
ATOM 719 O O . TRP A 1 96 ? 8.987 -1.542 -15.105 1.00 93.50 96 TRP A O 1
ATOM 729 N N . ILE A 1 97 ? 9.046 0.349 -16.324 1.00 93.81 97 ILE A N 1
ATOM 730 C CA . ILE A 1 97 ? 9.652 1.205 -15.309 1.00 93.81 97 ILE A CA 1
ATOM 731 C C . ILE A 1 97 ? 8.557 2.150 -14.836 1.00 93.81 97 ILE A C 1
ATOM 733 O O . ILE A 1 97 ? 8.010 2.907 -15.638 1.00 93.81 97 ILE A O 1
ATOM 737 N N . VAL A 1 98 ? 8.221 2.087 -13.551 1.00 93.56 98 VAL A N 1
ATOM 738 C CA . VAL A 1 98 ? 7.202 2.928 -12.918 1.00 93.56 98 VAL A CA 1
ATOM 739 C C . VAL A 1 98 ? 7.818 3.875 -11.902 1.00 93.56 98 VAL A C 1
ATOM 741 O O . VAL A 1 98 ? 8.753 3.510 -11.183 1.00 93.56 98 VAL A O 1
ATOM 744 N N . ARG A 1 99 ? 7.231 5.067 -11.770 1.00 91.12 99 ARG A N 1
ATOM 745 C CA . ARG A 1 99 ? 7.500 5.931 -10.616 1.00 91.12 99 ARG A CA 1
ATOM 746 C C . ARG A 1 99 ? 6.688 5.444 -9.429 1.00 91.12 99 ARG A C 1
ATOM 748 O O . ARG A 1 99 ? 5.466 5.317 -9.510 1.00 91.12 99 ARG A O 1
ATOM 755 N N . ARG A 1 100 ? 7.364 5.146 -8.319 1.00 90.88 100 ARG A N 1
ATOM 756 C CA . ARG A 1 100 ? 6.727 4.526 -7.148 1.00 90.88 100 ARG A CA 1
ATOM 757 C C . ARG A 1 100 ? 5.728 5.447 -6.472 1.00 90.88 100 ARG A C 1
ATOM 759 O O . ARG A 1 100 ? 4.691 4.973 -6.033 1.00 90.88 100 ARG A O 1
ATOM 766 N N . GLU A 1 101 ? 6.008 6.737 -6.439 1.00 91.38 101 GLU A N 1
ATOM 767 C CA . GLU A 1 101 ? 5.085 7.767 -5.991 1.00 91.38 101 GLU A CA 1
ATOM 768 C C . GLU A 1 101 ? 3.832 7.817 -6.880 1.00 91.38 101 GLU A C 1
ATOM 770 O O . GLU A 1 101 ? 2.719 7.753 -6.368 1.00 91.38 101 GLU A O 1
ATOM 775 N N . ALA A 1 102 ? 3.973 7.782 -8.207 1.00 93.25 102 ALA A N 1
ATOM 776 C CA . ALA A 1 102 ? 2.816 7.787 -9.102 1.00 93.25 102 ALA A CA 1
ATOM 777 C C . ALA A 1 102 ? 1.951 6.526 -8.927 1.00 93.25 102 ALA A C 1
ATOM 779 O O . ALA A 1 102 ? 0.727 6.621 -8.871 1.00 93.25 102 ALA A O 1
ATOM 780 N N . LEU A 1 103 ? 2.578 5.352 -8.774 1.00 95.00 103 LEU A N 1
ATOM 781 C CA . LEU A 1 103 ? 1.862 4.099 -8.523 1.00 95.00 103 LEU A CA 1
ATOM 782 C C . LEU A 1 103 ? 1.156 4.100 -7.161 1.00 95.00 103 LEU A C 1
ATOM 784 O O . LEU A 1 103 ? -0.030 3.788 -7.087 1.00 95.00 103 LEU A O 1
ATOM 788 N N . ASP A 1 104 ? 1.874 4.442 -6.088 1.00 94.44 104 ASP A N 1
ATOM 789 C CA . ASP A 1 104 ? 1.324 4.480 -4.730 1.00 94.44 104 ASP A CA 1
ATOM 790 C C . ASP A 1 104 ? 0.151 5.494 -4.660 1.00 94.44 104 ASP A C 1
ATOM 792 O O . ASP A 1 104 ? -0.873 5.211 -4.036 1.00 94.44 104 ASP A O 1
ATOM 796 N N . GLN A 1 105 ? 0.256 6.638 -5.356 1.00 94.25 105 GLN A N 1
ATOM 797 C CA . GLN A 1 105 ? -0.814 7.639 -5.445 1.00 94.25 105 GLN A CA 1
ATOM 798 C C . GLN A 1 105 ? -2.026 7.102 -6.205 1.00 94.25 105 GLN A C 1
ATOM 800 O O . GLN A 1 105 ? -3.136 7.155 -5.676 1.00 94.25 105 GLN A O 1
ATOM 805 N N . LEU A 1 106 ? -1.809 6.551 -7.403 1.00 97.00 106 LEU A N 1
ATOM 806 C CA . LEU A 1 106 ? -2.864 5.989 -8.240 1.00 97.00 106 LEU A CA 1
ATOM 807 C C . LEU A 1 106 ? -3.666 4.932 -7.476 1.00 97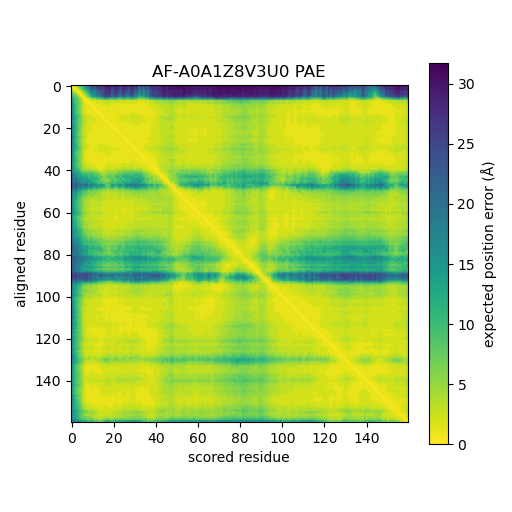.00 106 LEU A C 1
ATOM 809 O O . LEU A 1 106 ? -4.890 4.992 -7.441 1.00 97.00 106 LEU A O 1
ATOM 813 N N . LEU A 1 107 ? -2.989 3.987 -6.818 1.00 97.56 107 LEU A N 1
ATOM 814 C CA . LEU A 1 107 ? -3.653 2.933 -6.049 1.00 97.56 107 LEU A CA 1
ATOM 815 C C . LEU A 1 107 ? -4.484 3.504 -4.899 1.00 97.56 107 LEU A C 1
ATOM 817 O O . LEU A 1 107 ? -5.615 3.079 -4.676 1.00 97.56 107 LEU A O 1
ATOM 821 N N . ALA A 1 108 ? -3.944 4.480 -4.175 1.00 95.38 108 ALA A N 1
ATOM 822 C CA . ALA A 1 108 ? -4.655 5.070 -3.057 1.00 95.38 108 ALA A CA 1
ATOM 823 C C . ALA A 1 108 ? -5.855 5.927 -3.507 1.00 95.38 108 ALA A C 1
ATOM 825 O O . ALA A 1 108 ? -6.896 5.895 -2.855 1.00 95.38 108 ALA A O 1
ATOM 826 N N . GLU A 1 109 ? -5.757 6.634 -4.635 1.00 96.69 109 GLU A N 1
ATOM 827 C CA . GLU A 1 109 ? -6.891 7.336 -5.250 1.00 96.69 109 GLU A CA 1
ATOM 828 C C . GLU A 1 109 ? -7.981 6.361 -5.704 1.00 96.69 109 GLU A C 1
ATOM 830 O O . GLU A 1 109 ? -9.159 6.585 -5.433 1.00 96.69 109 GLU A O 1
ATOM 835 N N . GLN A 1 110 ? -7.606 5.239 -6.325 1.00 98.12 110 GLN A N 1
ATOM 836 C CA . GLN A 1 110 ? -8.564 4.203 -6.720 1.00 98.12 110 GLN A CA 1
ATOM 837 C C . GLN A 1 110 ? -9.247 3.560 -5.507 1.00 98.12 110 GLN A C 1
ATOM 839 O O . GLN A 1 110 ? -10.457 3.342 -5.534 1.00 98.12 110 GLN A O 1
ATOM 844 N N . ALA A 1 111 ? -8.515 3.327 -4.414 1.00 97.88 111 ALA A N 1
ATOM 845 C CA . ALA A 1 111 ? -9.101 2.849 -3.163 1.00 97.88 111 ALA A CA 1
ATOM 846 C C . ALA A 1 111 ? -10.116 3.851 -2.589 1.00 97.88 111 ALA A C 1
ATOM 848 O O . ALA A 1 111 ? -11.212 3.459 -2.190 1.00 97.88 111 ALA A O 1
ATOM 849 N N . MET A 1 112 ? -9.783 5.147 -2.583 1.00 97.56 112 MET A N 1
ATOM 850 C CA . MET A 1 112 ? -10.690 6.201 -2.116 1.00 97.56 112 MET A CA 1
ATOM 851 C C . MET A 1 112 ? -11.939 6.320 -2.997 1.00 97.56 112 MET A C 1
ATOM 853 O O . MET A 1 112 ? -13.046 6.438 -2.476 1.00 97.56 112 MET A O 1
ATOM 857 N N . ASN A 1 113 ? -11.789 6.210 -4.319 1.00 97.56 113 ASN A N 1
ATOM 858 C CA . ASN A 1 113 ? -12.916 6.183 -5.255 1.00 97.56 113 ASN A CA 1
ATOM 859 C C . ASN A 1 113 ? -13.828 4.963 -5.040 1.00 97.56 113 ASN A C 1
ATOM 861 O O . ASN A 1 113 ? -15.030 5.050 -5.282 1.00 97.56 113 ASN A O 1
ATOM 865 N N . ALA A 1 114 ? -13.276 3.847 -4.555 1.00 96.81 114 ALA A N 1
ATOM 866 C CA . ALA A 1 114 ? -14.030 2.659 -4.159 1.00 96.81 114 ALA A CA 1
ATOM 867 C C . ALA A 1 114 ? -14.650 2.756 -2.747 1.00 96.81 114 ALA A C 1
ATOM 869 O O . ALA A 1 114 ? -15.342 1.833 -2.326 1.00 96.81 114 ALA A O 1
ATOM 870 N N . GLY A 1 115 ? -14.433 3.859 -2.019 1.00 97.12 115 GLY A N 1
ATOM 871 C CA . GLY A 1 115 ? -15.037 4.121 -0.708 1.00 97.12 115 GLY A CA 1
ATOM 872 C C . GLY A 1 115 ? -14.111 3.933 0.497 1.00 97.12 115 GLY A C 1
ATOM 873 O O . GLY A 1 115 ? -14.575 4.075 1.627 1.00 97.12 115 GLY A O 1
ATOM 874 N N . ALA A 1 116 ? -12.821 3.642 0.295 1.00 98.19 116 ALA A N 1
ATOM 875 C CA . ALA A 1 116 ? -11.858 3.615 1.394 1.00 98.19 116 ALA A CA 1
ATOM 876 C C . ALA A 1 116 ? -11.590 5.025 1.950 1.00 98.19 116 ALA A C 1
ATOM 878 O O . ALA A 1 116 ? -11.582 6.019 1.222 1.00 98.19 116 ALA A O 1
ATOM 879 N N . GLU A 1 117 ? -11.268 5.108 3.238 1.00 98.06 117 GLU A N 1
ATOM 880 C CA . GLU A 1 117 ? -10.751 6.327 3.861 1.00 98.06 117 GLU A CA 1
ATOM 881 C C . GLU A 1 117 ? -9.229 6.236 4.015 1.00 98.06 117 GLU A C 1
ATOM 883 O O . GLU A 1 117 ? -8.693 5.188 4.374 1.00 98.06 117 GLU A O 1
ATOM 888 N N . ARG A 1 118 ? -8.513 7.341 3.783 1.00 97.19 118 ARG A N 1
ATOM 889 C CA . ARG A 1 118 ? -7.060 7.432 3.984 1.00 97.19 118 ARG A CA 1
ATOM 890 C C . ARG A 1 118 ? -6.732 8.594 4.908 1.00 97.19 118 ARG A C 1
ATOM 892 O O . ARG A 1 118 ? -7.156 9.720 4.653 1.00 97.19 118 ARG A O 1
ATOM 899 N N . LEU A 1 119 ? -5.931 8.332 5.936 1.00 96.75 119 LEU A N 1
ATOM 900 C CA . LEU A 1 119 ? -5.388 9.348 6.831 1.00 96.75 119 LEU A CA 1
ATOM 901 C C . LEU A 1 119 ? -3.857 9.356 6.741 1.00 96.75 119 LEU A C 1
ATOM 903 O O . LEU A 1 119 ? -3.221 8.314 6.869 1.00 96.75 119 LEU A O 1
ATOM 907 N N . MET A 1 120 ? -3.291 10.542 6.523 1.00 96.00 120 MET A N 1
ATOM 908 C CA . MET A 1 120 ? -1.850 10.782 6.360 1.00 96.00 120 MET A CA 1
ATOM 909 C C . MET A 1 120 ? -1.245 11.368 7.645 1.00 96.00 120 MET A C 1
ATOM 911 O O . MET A 1 120 ? -1.974 11.913 8.481 1.00 96.00 120 MET A O 1
ATOM 915 N N . GLY A 1 121 ? 0.082 11.311 7.784 1.00 96.00 121 GLY A N 1
ATOM 916 C CA . GLY A 1 121 ? 0.799 11.863 8.940 1.00 96.00 121 GLY A CA 1
ATOM 917 C C . GLY A 1 121 ? 0.535 11.107 10.247 1.00 96.00 121 GLY A C 1
ATOM 918 O O . GLY A 1 121 ? 0.531 11.708 11.320 1.00 96.00 121 GLY A O 1
ATOM 919 N N . LEU A 1 122 ? 0.237 9.811 10.154 1.00 95.62 122 LEU A N 1
ATOM 920 C CA . LEU A 1 122 ? -0.195 8.954 11.250 1.00 95.62 122 LEU A CA 1
ATOM 921 C C . LEU A 1 122 ? 0.696 7.729 11.394 1.00 95.62 122 LEU A C 1
ATOM 923 O O . LEU A 1 122 ? 0.535 6.722 10.707 1.00 95.62 122 LEU A O 1
ATOM 927 N N . GLU A 1 123 ? 1.631 7.804 12.332 1.00 96.50 123 GLU A N 1
ATOM 928 C CA . GLU A 1 123 ? 2.481 6.672 12.664 1.00 96.50 123 GLU A CA 1
ATOM 929 C C . GLU A 1 123 ? 1.800 5.769 13.693 1.00 96.50 123 GLU A C 1
ATOM 931 O O . GLU A 1 123 ? 1.501 6.193 14.807 1.00 96.50 123 GLU A O 1
ATOM 936 N N . VAL A 1 124 ? 1.565 4.509 13.330 1.00 97.69 124 VAL A N 1
ATOM 937 C CA . VAL A 1 124 ? 1.025 3.492 14.240 1.00 97.69 124 VAL A CA 1
ATOM 938 C C . VAL A 1 124 ? 2.144 2.944 15.122 1.00 97.69 124 VAL A C 1
ATOM 940 O O . VAL A 1 124 ? 3.168 2.496 14.614 1.00 97.69 124 VAL A O 1
ATOM 943 N N . ASN A 1 125 ? 1.935 2.940 16.442 1.00 96.94 125 ASN A N 1
ATOM 944 C CA . ASN A 1 125 ? 2.920 2.462 17.422 1.00 96.94 125 ASN A CA 1
ATOM 945 C C . ASN A 1 125 ? 2.408 1.339 18.337 1.00 96.94 125 ASN A C 1
ATOM 947 O O . ASN A 1 125 ? 3.178 0.778 19.114 1.00 96.94 125 ASN A O 1
ATOM 951 N N . SER A 1 126 ? 1.122 0.989 18.268 1.00 97.06 126 SER A N 1
ATOM 952 C CA . SER A 1 126 ? 0.560 -0.135 19.017 1.00 97.06 126 SER A CA 1
ATOM 953 C C . SER A 1 126 ? -0.569 -0.782 18.227 1.00 97.06 126 SER A C 1
ATOM 955 O O . SER A 1 126 ? -1.529 -0.112 17.860 1.00 97.06 126 SER A O 1
ATOM 957 N N . ILE A 1 127 ? -0.478 -2.097 18.041 1.00 97.19 127 ILE A N 1
ATOM 958 C CA . ILE A 1 127 ? -1.529 -2.952 17.487 1.00 97.19 127 ILE A CA 1
ATOM 959 C C . ILE A 1 127 ? -1.737 -4.077 18.498 1.00 97.19 127 ILE A C 1
ATOM 961 O O . ILE A 1 127 ? -0.798 -4.806 18.815 1.00 97.19 127 ILE A O 1
ATOM 965 N N . ARG A 1 128 ? -2.938 -4.197 19.066 1.00 96.38 128 ARG A N 1
ATOM 966 C CA . ARG A 1 128 ? -3.244 -5.218 20.077 1.00 96.38 128 ARG A CA 1
ATOM 967 C C . ARG A 1 128 ? -4.582 -5.856 19.788 1.00 96.38 128 ARG A C 1
ATOM 969 O O . ARG A 1 128 ? -5.536 -5.175 19.440 1.00 96.38 128 ARG A O 1
ATOM 976 N N . ARG A 1 129 ? -4.665 -7.166 19.983 1.00 95.38 129 ARG A N 1
ATOM 977 C CA . ARG A 1 129 ? -5.938 -7.873 19.905 1.00 95.38 129 ARG A CA 1
ATOM 978 C C . ARG A 1 129 ? -6.698 -7.727 21.223 1.00 95.38 129 ARG A C 1
ATOM 980 O O . ARG A 1 129 ? -6.135 -7.979 22.287 1.00 95.38 129 ARG A O 1
ATOM 987 N N . SER A 1 130 ? -7.967 -7.351 21.135 1.00 92.94 130 SER A N 1
ATOM 988 C CA . SER A 1 130 ? -8.892 -7.173 22.253 1.00 92.94 130 SER A CA 1
ATOM 989 C C . SER A 1 130 ? -10.180 -7.932 21.935 1.00 92.94 130 SER A C 1
ATOM 991 O O . SER A 1 130 ? -11.053 -7.458 21.210 1.00 92.94 130 SER A O 1
ATOM 993 N N . GLY A 1 131 ? -10.252 -9.183 22.400 1.00 93.94 131 GLY A N 1
ATOM 994 C CA . GLY A 1 131 ? -11.312 -10.117 22.011 1.00 93.94 131 GLY A CA 1
ATOM 995 C C . GLY A 1 131 ? -11.313 -10.397 20.502 1.00 93.94 131 GLY A C 1
ATOM 996 O O . GLY A 1 131 ? -10.326 -10.897 19.947 1.00 93.94 131 GLY A O 1
ATOM 997 N N . ASP A 1 132 ? -12.424 -10.054 19.851 1.00 94.12 132 ASP A N 1
ATOM 998 C CA . ASP A 1 132 ? -12.663 -10.293 18.421 1.00 94.12 132 ASP A CA 1
ATOM 999 C C . ASP A 1 132 ? -12.238 -9.127 17.518 1.00 94.12 132 ASP A C 1
ATOM 1001 O O . ASP A 1 132 ? -12.411 -9.193 16.301 1.00 94.12 132 ASP A O 1
ATOM 1005 N N . VAL A 1 133 ? -11.677 -8.061 18.093 1.00 97.25 133 VAL A N 1
ATOM 1006 C CA . VAL A 1 133 ? -11.219 -6.882 17.350 1.00 97.25 133 VAL A CA 1
ATOM 1007 C C . VAL A 1 133 ? -9.762 -6.555 17.655 1.00 97.25 133 VAL A C 1
ATOM 1009 O O . VAL A 1 133 ? -9.154 -7.069 18.596 1.00 97.25 133 VAL A O 1
ATOM 1012 N N . TRP A 1 134 ? -9.196 -5.683 16.834 1.00 97.75 134 TRP A N 1
ATOM 1013 C CA . TRP A 1 134 ? -7.870 -5.112 16.987 1.00 97.75 134 TRP A CA 1
ATOM 1014 C C . TRP A 1 134 ? -7.981 -3.645 17.377 1.00 97.75 134 TRP A C 1
ATOM 1016 O O . TRP A 1 134 ? -8.629 -2.873 16.674 1.00 97.75 134 TRP A O 1
ATOM 1026 N N . ASP A 1 135 ? -7.311 -3.273 18.461 1.00 97.38 135 ASP A N 1
ATOM 1027 C CA . ASP A 1 135 ? -7.064 -1.893 18.858 1.00 97.38 135 ASP A CA 1
ATOM 1028 C C . ASP A 1 135 ? -5.764 -1.410 18.208 1.00 97.38 135 ASP A C 1
ATOM 1030 O O . ASP A 1 135 ? -4.694 -2.000 18.401 1.00 97.38 135 ASP A O 1
ATOM 1034 N N . VAL A 1 136 ? -5.856 -0.318 17.454 1.00 97.50 136 VAL A N 1
ATOM 1035 C CA . VAL A 1 136 ? -4.731 0.317 16.763 1.00 97.50 136 VAL A CA 1
ATOM 1036 C C . VAL A 1 136 ? -4.575 1.739 17.280 1.00 97.50 136 VAL A C 1
ATOM 1038 O O . VAL A 1 136 ? -5.522 2.523 17.242 1.00 97.50 136 VAL A O 1
ATOM 1041 N N . THR A 1 137 ? -3.377 2.078 17.746 1.00 97.44 137 THR A N 1
ATOM 1042 C CA . THR A 1 137 ? -3.053 3.393 18.309 1.00 97.44 137 THR A CA 1
ATOM 1043 C C . THR A 1 137 ? -1.932 4.044 17.511 1.00 97.44 137 THR A C 1
ATOM 1045 O O . THR A 1 137 ? -0.930 3.397 17.189 1.00 97.44 137 THR A O 1
ATOM 1048 N N . ALA A 1 138 ? -2.102 5.331 17.215 1.00 96.81 138 ALA A N 1
ATOM 1049 C CA . ALA A 1 138 ? -1.063 6.164 16.631 1.00 96.81 138 ALA A CA 1
ATOM 1050 C C . ALA A 1 138 ? -0.228 6.890 17.695 1.00 96.81 138 ALA A C 1
ATOM 1052 O O . ALA A 1 138 ? -0.640 7.055 18.845 1.00 96.81 138 ALA A O 1
ATOM 1053 N N . THR A 1 139 ? 0.947 7.369 17.295 1.00 95.88 139 THR A N 1
ATOM 1054 C CA . THR A 1 139 ? 1.874 8.138 18.139 1.00 95.88 139 THR A CA 1
ATOM 1055 C C . THR A 1 139 ? 1.269 9.427 18.695 1.00 95.88 139 THR A C 1
ATOM 1057 O O . THR A 1 139 ? 1.652 9.849 19.783 1.00 95.88 139 THR A O 1
ATOM 1060 N N . ASP A 1 140 ? 0.285 10.013 18.008 1.00 94.25 140 ASP A N 1
ATOM 1061 C CA . ASP A 1 140 ? -0.459 11.196 18.460 1.00 94.25 140 ASP A CA 1
ATOM 1062 C C . ASP A 1 140 ? -1.599 10.885 19.453 1.00 94.25 140 ASP A C 1
ATOM 1064 O O . ASP A 1 140 ? -2.310 11.789 19.895 1.00 94.25 140 ASP A O 1
ATOM 1068 N N . GLY A 1 141 ? -1.777 9.611 19.814 1.00 94.75 141 GLY A N 1
ATOM 1069 C CA . GLY A 1 141 ? -2.771 9.145 20.777 1.00 94.75 141 GLY A CA 1
ATOM 1070 C C . GLY A 1 141 ? -4.152 8.847 20.190 1.00 94.75 141 GLY A C 1
ATOM 1071 O O . GLY A 1 141 ? -5.013 8.355 20.926 1.00 94.75 141 GLY A O 1
ATOM 1072 N N . ARG A 1 142 ? -4.390 9.091 18.893 1.00 95.69 142 ARG A N 1
ATOM 1073 C CA . ARG A 1 142 ? -5.627 8.646 18.231 1.00 95.69 142 ARG A CA 1
ATOM 1074 C C . ARG A 1 142 ? -5.698 7.121 18.186 1.00 95.69 142 ARG A C 1
ATOM 1076 O O . ARG A 1 142 ? -4.678 6.433 18.105 1.00 95.69 142 ARG A O 1
ATOM 1083 N N . ARG A 1 143 ? -6.925 6.601 18.260 1.00 96.31 143 ARG A N 1
ATOM 1084 C CA . ARG A 1 143 ? -7.214 5.168 18.334 1.00 96.31 143 ARG A CA 1
ATOM 1085 C C . ARG A 1 143 ? -8.308 4.774 17.359 1.00 96.31 143 ARG A C 1
ATOM 1087 O O . ARG A 1 143 ? -9.233 5.544 17.106 1.00 96.31 143 ARG A O 1
ATOM 1094 N N . TRP A 1 144 ? -8.190 3.555 16.854 1.00 97.25 144 TRP A N 1
ATOM 1095 C CA . TRP A 1 144 ? -9.163 2.922 15.977 1.00 97.25 144 TRP A CA 1
ATOM 1096 C C . TRP A 1 144 ? -9.340 1.463 16.364 1.00 97.25 144 TRP A C 1
ATOM 1098 O O . TRP A 1 144 ? -8.433 0.837 16.914 1.00 97.25 144 TRP A O 1
ATOM 1108 N N . GLN A 1 145 ? -10.504 0.925 16.015 1.00 97.50 145 GLN A N 1
ATOM 1109 C CA . GLN A 1 145 ? -10.811 -0.489 16.150 1.00 97.50 145 GLN A CA 1
ATOM 1110 C C . GLN A 1 145 ? -11.140 -1.085 14.788 1.00 97.50 145 GLN A C 1
ATOM 1112 O O . GLN A 1 145 ? -11.830 -0.449 13.985 1.00 97.50 145 GLN A O 1
ATOM 1117 N N . ALA A 1 146 ? -10.676 -2.306 14.535 1.00 97.94 146 ALA A N 1
ATOM 1118 C CA . ALA A 1 146 ? -10.994 -3.037 13.313 1.00 97.94 146 ALA A CA 1
ATOM 1119 C C . ALA A 1 146 ? -11.141 -4.542 13.551 1.00 97.94 146 ALA A C 1
ATOM 1121 O O . ALA A 1 146 ? -10.513 -5.099 14.449 1.00 97.94 146 ALA A O 1
ATOM 1122 N N . LYS A 1 147 ? -11.943 -5.221 12.727 1.00 98.12 147 LYS A N 1
ATOM 1123 C CA . LYS A 1 147 ? -12.061 -6.691 12.763 1.00 98.12 147 LYS A CA 1
ATOM 1124 C C . LYS A 1 147 ? -10.786 -7.370 12.251 1.00 98.12 147 LYS A C 1
ATOM 1126 O O . LYS A 1 147 ? -10.390 -8.410 12.770 1.00 98.12 147 LYS A O 1
ATOM 1131 N N . ALA A 1 148 ? -10.118 -6.762 11.272 1.00 98.06 148 ALA A N 1
ATOM 1132 C CA . ALA A 1 148 ? -8.833 -7.208 10.746 1.00 98.06 148 ALA A CA 1
ATOM 1133 C C . ALA A 1 148 ? -7.855 -6.039 10.565 1.00 98.06 148 ALA A C 1
ATOM 1135 O O . ALA A 1 148 ? -8.263 -4.903 10.310 1.00 98.06 148 ALA A O 1
ATOM 1136 N N . VAL A 1 149 ? -6.558 -6.337 10.662 1.00 98.19 149 VAL A N 1
ATOM 1137 C CA . VAL A 1 149 ? -5.473 -5.388 10.387 1.00 98.19 149 VAL A CA 1
ATOM 1138 C C . VAL A 1 149 ? -4.550 -5.971 9.324 1.00 98.19 149 VAL A C 1
ATOM 1140 O O . VAL A 1 149 ? -4.099 -7.107 9.455 1.00 98.19 149 VAL A O 1
ATOM 1143 N N . VAL A 1 150 ? -4.259 -5.190 8.285 1.00 98.31 150 VAL A N 1
ATOM 1144 C CA . VAL A 1 150 ? -3.229 -5.495 7.286 1.00 98.31 150 VAL A CA 1
ATOM 1145 C C . VAL A 1 150 ? -2.019 -4.619 7.574 1.00 98.31 150 VAL A C 1
ATOM 1147 O O . VAL A 1 150 ? -2.101 -3.392 7.519 1.00 98.31 150 VAL A O 1
ATOM 1150 N N . ILE A 1 151 ? -0.888 -5.248 7.870 1.00 97.56 151 ILE A N 1
ATOM 1151 C CA . ILE A 1 151 ? 0.380 -4.552 8.081 1.00 97.56 151 ILE A CA 1
ATOM 1152 C C . ILE A 1 151 ? 1.104 -4.495 6.734 1.00 97.56 151 ILE A C 1
ATOM 1154 O O . ILE A 1 151 ? 1.515 -5.519 6.194 1.00 97.56 151 ILE A O 1
ATOM 1158 N N . ALA A 1 152 ? 1.208 -3.294 6.169 1.00 96.88 152 ALA A N 1
ATOM 1159 C CA . ALA A 1 152 ? 1.797 -3.016 4.861 1.00 96.88 152 ALA A CA 1
ATOM 1160 C C . ALA A 1 152 ? 2.758 -1.810 4.925 1.00 96.88 152 ALA A C 1
ATOM 1162 O O . ALA A 1 152 ? 2.857 -1.016 3.984 1.00 96.88 152 ALA A O 1
ATOM 1163 N N . ASP A 1 153 ? 3.476 -1.666 6.041 1.00 94.44 153 ASP A N 1
ATOM 1164 C CA . ASP A 1 153 ? 4.249 -0.473 6.402 1.00 94.44 153 ASP A CA 1
ATOM 1165 C C . ASP A 1 153 ? 5.724 -0.502 5.957 1.00 94.44 153 ASP A C 1
ATOM 1167 O O . ASP A 1 153 ? 6.498 0.400 6.287 1.00 94.44 153 ASP A O 1
ATOM 1171 N N . GLY A 1 154 ? 6.088 -1.488 5.130 1.00 91.50 154 GLY A N 1
ATOM 1172 C CA . GLY A 1 154 ? 7.369 -1.575 4.426 1.00 91.50 154 GLY A CA 1
ATOM 1173 C C . GLY A 1 154 ? 8.421 -2.445 5.119 1.00 91.50 154 GLY A C 1
ATOM 1174 O O . GLY A 1 154 ? 8.170 -3.088 6.128 1.00 91.50 154 GLY A O 1
ATOM 1175 N N . SER A 1 155 ? 9.635 -2.479 4.564 1.00 89.69 155 SER A N 1
ATOM 1176 C CA . SER A 1 155 ? 10.722 -3.359 5.033 1.00 89.69 155 SER A CA 1
ATOM 1177 C C . SER A 1 155 ? 11.253 -3.029 6.431 1.00 89.69 155 SER A C 1
ATOM 1179 O O . SER A 1 155 ? 11.957 -3.839 7.019 1.00 89.69 155 SER A O 1
ATOM 1181 N N . GLY A 1 156 ? 10.954 -1.833 6.941 1.00 90.19 156 GLY A N 1
ATOM 1182 C CA . GLY A 1 156 ? 11.278 -1.414 8.305 1.00 90.19 156 GLY A CA 1
ATOM 1183 C C . GLY A 1 156 ? 10.187 -1.753 9.321 1.00 90.19 156 GLY A C 1
ATOM 1184 O O . GLY A 1 156 ? 10.172 -1.140 10.386 1.00 90.19 156 GLY A O 1
ATOM 1185 N N . SER A 1 157 ? 9.254 -2.646 8.975 1.00 92.75 157 SER A N 1
ATOM 1186 C CA . SER A 1 157 ? 8.144 -3.031 9.845 1.00 92.75 157 SER A CA 1
ATOM 1187 C C . SER A 1 157 ? 8.661 -3.497 11.213 1.00 92.75 157 SER A C 1
ATOM 1189 O O . SER A 1 157 ? 9.506 -4.393 11.265 1.00 92.75 157 SER A O 1
ATOM 1191 N N . PRO A 1 158 ? 8.189 -2.909 12.328 1.00 91.25 158 PRO A N 1
ATOM 1192 C CA . PRO A 1 158 ? 8.564 -3.338 13.674 1.00 91.25 158 PRO A CA 1
ATOM 1193 C C . PRO A 1 158 ? 7.718 -4.522 14.170 1.00 91.25 158 PRO A C 1
ATOM 1195 O O . PRO A 1 158 ? 7.891 -4.966 15.306 1.00 91.25 158 PRO A O 1
ATOM 1198 N N . TRP A 1 159 ? 6.760 -4.981 13.363 1.00 89.06 159 TRP A N 1
ATOM 1199 C CA . TRP A 1 159 ? 5.785 -5.997 13.733 1.00 89.06 159 TRP A CA 1
ATOM 1200 C C . TRP A 1 159 ? 6.312 -7.402 13.389 1.00 89.06 159 TRP A C 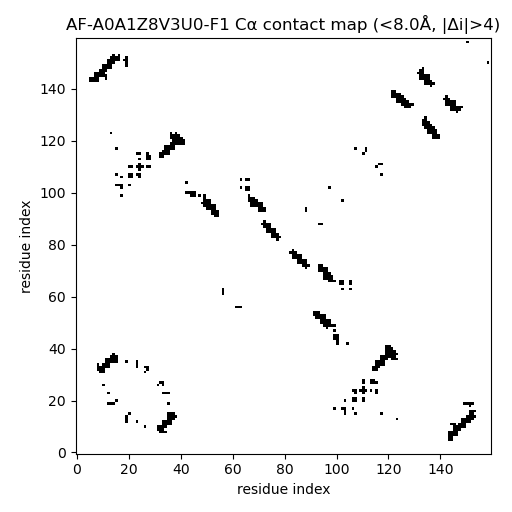1
ATOM 1202 O O . TRP A 1 159 ? 6.953 -7.559 12.349 1.00 89.06 159 TRP A O 1
ATOM 1212 N N . PRO A 1 160 ? 6.091 -8.398 14.268 1.00 73.69 160 PRO A N 1
ATOM 1213 C CA . PRO A 1 160 ? 6.553 -9.771 14.066 1.00 73.69 160 PRO A CA 1
ATOM 1214 C C . PRO A 1 160 ? 5.795 -10.514 12.960 1.00 73.69 160 PRO A C 1
ATOM 1216 O O . PRO A 1 160 ? 4.620 -10.166 12.695 1.00 73.69 160 PRO A O 1
#

Solvent-accessible surface area (backbone atoms only — not comparable to full-atom values): 9012 Å² total; per-residue (Å²): 136,84,84,74,72,86,67,69,30,50,33,34,27,38,18,47,42,60,66,22,9,49,51,38,30,56,44,9,66,72,70,44,52,31,40,32,34,18,52,53,72,62,92,63,87,61,99,63,90,29,75,40,61,45,62,60,47,80,80,45,101,58,86,62,64,89,20,49,76,43,82,42,50,64,49,76,49,51,61,95,86,38,82,73,48,75,44,75,40,78,77,93,52,31,39,27,33,31,44,57,48,48,40,18,48,52,32,38,51,52,9,40,75,42,63,25,45,79,46,61,52,37,43,74,75,44,78,44,77,56,91,81,31,34,43,38,31,32,76,89,68,53,73,48,42,15,60,39,76,45,86,34,63,58,96,80,54,90,71,135

pLDDT: mean 91.26, std 11.45, range [36.19, 98.62]

Foldseek 3Di:
DDPPPQDAFAEEEEALFLVSLLVLLVCLLVPGAYEYEAQAQDQDFDPDQQKDKQVVQVSDPDDPCQFFPDWAQWDWDDDVPPDTDIDGNDDDITITRGGRSRNSVVSNVSSVVSPYHYDYNWAWDDWDDDPQWIWIATPVGDIHIYNYYHYPRDPPDPDD